Protein AF-A0A7S0P8F2-F1 (afdb_monomer)

Mean predicted aligned error: 4.3 Å

Structure (mmCIF, N/CA/C/O backbone):
data_AF-A0A7S0P8F2-F1
#
_entry.id   AF-A0A7S0P8F2-F1
#
loop_
_atom_site.group_PDB
_atom_site.id
_atom_site.type_symbol
_atom_site.label_atom_id
_atom_site.label_alt_id
_atom_site.label_comp_id
_atom_site.label_asym_id
_atom_site.label_entity_id
_atom_site.label_seq_id
_atom_site.pdbx_PDB_ins_code
_atom_site.Cartn_x
_atom_site.Cartn_y
_atom_site.Cartn_z
_atom_site.occupancy
_atom_site.B_iso_or_equiv
_atom_site.auth_seq_id
_atom_site.auth_comp_id
_atom_site.auth_asym_id
_atom_site.auth_atom_id
_atom_site.pdbx_PDB_model_num
ATOM 1 N N . ARG A 1 1 ? -9.753 0.731 20.156 1.00 73.69 1 ARG A N 1
ATOM 2 C CA . ARG A 1 1 ? -11.226 0.899 20.116 1.00 73.69 1 ARG A CA 1
ATOM 3 C C . ARG A 1 1 ? -11.725 1.030 18.676 1.00 73.69 1 ARG A C 1
ATOM 5 O O . ARG A 1 1 ? -12.462 0.154 18.250 1.00 73.69 1 ARG A O 1
ATOM 12 N N . ALA A 1 2 ? -11.209 1.994 17.907 1.00 87.12 2 ALA A N 1
ATOM 13 C CA . ALA A 1 2 ? -11.599 2.236 16.514 1.00 87.12 2 ALA A CA 1
ATOM 14 C C . ALA A 1 2 ? -11.550 1.000 15.582 1.00 87.12 2 ALA A C 1
ATOM 16 O O . ALA A 1 2 ? -12.458 0.820 14.776 1.00 87.12 2 ALA A O 1
ATOM 17 N N . CYS A 1 3 ? -10.560 0.103 15.722 1.00 88.88 3 CYS A N 1
ATOM 18 C CA . CYS A 1 3 ? -10.511 -1.130 14.919 1.00 88.88 3 CYS A CA 1
ATOM 19 C C . CYS A 1 3 ? -11.682 -2.085 15.209 1.00 88.88 3 CYS A C 1
ATOM 21 O O . CYS A 1 3 ? -12.234 -2.683 14.292 1.00 88.88 3 CYS A O 1
ATOM 23 N N . ALA A 1 4 ? -12.073 -2.219 16.480 1.00 89.31 4 ALA A N 1
ATOM 24 C CA . ALA A 1 4 ? -13.161 -3.106 16.889 1.00 89.31 4 ALA A CA 1
ATOM 25 C C . ALA A 1 4 ? -14.528 -2.570 16.438 1.00 89.31 4 ALA A C 1
ATOM 27 O O . ALA A 1 4 ? -15.362 -3.338 15.975 1.00 89.31 4 ALA A O 1
ATOM 28 N N . GLU A 1 5 ? -14.728 -1.251 16.509 1.00 92.88 5 GLU A N 1
ATOM 29 C CA . GLU A 1 5 ? -15.947 -0.577 16.028 1.00 92.88 5 GLU A CA 1
ATOM 30 C C . GLU A 1 5 ? -16.149 -0.744 14.512 1.00 92.88 5 GLU A C 1
ATOM 32 O O . GLU A 1 5 ? -17.280 -0.760 14.040 1.00 92.88 5 GLU A O 1
ATOM 37 N N . ARG A 1 6 ? -15.058 -0.948 13.762 1.00 92.12 6 ARG A N 1
ATOM 38 C CA . ARG A 1 6 ? -15.049 -1.241 12.318 1.00 92.12 6 ARG A CA 1
ATOM 39 C C . ARG A 1 6 ? -15.083 -2.738 11.986 1.00 92.12 6 ARG A C 1
ATOM 41 O O . ARG A 1 6 ? -14.965 -3.112 10.825 1.00 92.12 6 ARG A O 1
ATOM 48 N N . GLY A 1 7 ? -15.191 -3.610 12.992 1.00 92.50 7 GLY A N 1
ATOM 49 C CA . GLY A 1 7 ? -15.192 -5.062 12.797 1.00 92.50 7 GLY A CA 1
ATOM 50 C C . GLY A 1 7 ? -13.867 -5.638 12.280 1.00 92.50 7 GLY A C 1
ATOM 51 O O . GLY A 1 7 ? -13.851 -6.743 11.733 1.00 92.50 7 GLY A O 1
ATOM 52 N N . LEU A 1 8 ? -12.750 -4.919 12.440 1.00 90.50 8 LEU A N 1
ATOM 53 C CA . LEU A 1 8 ? -11.447 -5.359 1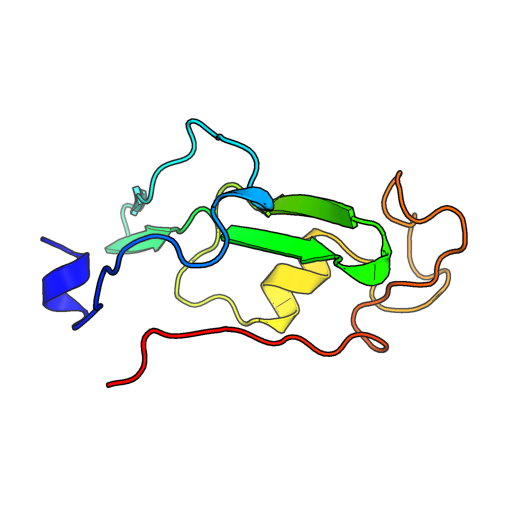1.947 1.00 90.50 8 LEU A CA 1
ATOM 54 C C . LEU A 1 8 ? -10.868 -6.478 12.812 1.00 90.50 8 LEU A C 1
ATOM 56 O O . LEU A 1 8 ? -10.886 -6.426 14.044 1.00 90.50 8 LEU A O 1
ATOM 60 N N . ARG A 1 9 ? -10.287 -7.477 12.146 1.00 88.94 9 ARG A N 1
ATOM 61 C CA . ARG A 1 9 ? -9.609 -8.609 12.784 1.00 88.94 9 ARG A CA 1
ATOM 62 C C . ARG A 1 9 ? -8.102 -8.410 12.703 1.00 88.94 9 ARG A C 1
ATOM 64 O O . ARG A 1 9 ? -7.536 -8.396 11.614 1.00 88.94 9 ARG A O 1
ATOM 71 N N . ILE A 1 10 ? -7.451 -8.284 13.857 1.00 86.44 10 ILE A N 1
ATOM 72 C CA . ILE A 1 10 ? -5.996 -8.129 13.945 1.00 86.44 10 ILE A CA 1
ATOM 73 C C . ILE A 1 10 ? -5.384 -9.494 14.256 1.00 86.44 10 ILE A C 1
ATOM 75 O O . ILE A 1 10 ? -5.603 -10.056 15.327 1.00 86.44 10 ILE A O 1
ATOM 79 N N . GLY A 1 11 ? -4.640 -10.035 13.293 1.00 85.88 11 GLY A N 1
ATOM 80 C CA . GLY A 1 11 ? -3.941 -11.312 13.416 1.00 85.88 11 GLY A CA 1
ATOM 81 C C . GLY A 1 11 ? -2.437 -11.144 13.623 1.00 85.88 11 GLY A C 1
ATOM 82 O O . GLY A 1 11 ? -1.886 -10.047 13.549 1.00 85.88 11 GLY A O 1
ATOM 83 N N . LYS A 1 12 ? -1.742 -12.266 13.838 1.00 85.44 12 LYS A N 1
ATOM 84 C CA . LYS A 1 12 ? -0.272 -12.281 13.818 1.00 85.44 12 LYS A CA 1
ATOM 85 C C . LYS A 1 12 ? 0.230 -11.921 12.407 1.00 85.44 12 LYS A C 1
ATOM 87 O O . LYS A 1 12 ? -0.438 -12.270 11.434 1.00 85.44 12 LYS A O 1
ATOM 92 N N . PRO A 1 13 ? 1.406 -11.290 12.258 1.00 82.81 13 PRO A N 1
ATOM 93 C CA . PRO A 1 13 ? 1.927 -10.994 10.930 1.00 82.81 13 PRO A CA 1
ATOM 94 C C . PRO A 1 13 ? 2.229 -12.293 10.173 1.00 82.81 13 PRO A C 1
ATOM 96 O O . PRO A 1 13 ? 2.862 -13.194 10.729 1.00 82.81 13 PRO A O 1
ATOM 99 N N . LEU A 1 14 ? 1.775 -12.375 8.918 1.00 85.62 14 LEU A N 1
ATOM 100 C CA . LEU A 1 14 ? 1.928 -13.551 8.048 1.00 85.62 14 LEU A CA 1
ATOM 101 C C . LEU A 1 14 ? 3.198 -13.522 7.189 1.00 85.62 14 LEU A C 1
ATOM 103 O O . LEU A 1 14 ? 3.600 -14.559 6.673 1.00 85.62 14 LEU A O 1
ATOM 107 N N . MET A 1 15 ? 3.819 -12.350 7.021 1.00 82.81 15 MET A N 1
ATOM 108 C CA . MET A 1 15 ? 4.998 -12.149 6.163 1.00 82.81 15 MET A CA 1
ATOM 109 C C . MET A 1 15 ? 6.136 -11.459 6.928 1.00 82.81 15 MET A C 1
ATOM 111 O O . MET A 1 15 ? 6.738 -10.513 6.435 1.00 82.81 15 MET A O 1
ATOM 115 N N . LYS A 1 16 ? 6.401 -11.912 8.163 1.00 77.62 16 LYS A N 1
ATOM 116 C CA . LYS A 1 16 ? 7.361 -11.283 9.095 1.00 77.62 16 LYS A CA 1
ATOM 117 C C . LYS A 1 16 ? 8.750 -11.070 8.495 1.00 77.62 16 LYS A C 1
ATOM 119 O O . LYS A 1 16 ? 9.342 -10.030 8.737 1.00 77.62 16 LYS A O 1
ATOM 124 N N . ASP A 1 17 ? 9.221 -12.016 7.689 1.00 80.56 17 ASP A N 1
ATOM 125 C CA . ASP A 1 17 ? 10.573 -11.975 7.120 1.00 80.56 17 ASP A CA 1
ATOM 126 C C . ASP A 1 17 ? 10.684 -11.052 5.895 1.00 80.56 17 ASP A C 1
ATOM 128 O O . ASP A 1 17 ? 11.785 -10.767 5.436 1.00 80.56 17 ASP A O 1
ATOM 132 N N . MET A 1 18 ? 9.552 -10.583 5.354 1.00 74.25 18 MET A N 1
ATOM 133 C CA . MET A 1 18 ? 9.511 -9.720 4.165 1.00 74.25 18 MET A CA 1
ATOM 134 C C . MET A 1 18 ? 9.101 -8.279 4.471 1.00 74.25 18 MET A C 1
ATOM 136 O O . MET A 1 18 ? 9.114 -7.444 3.572 1.00 74.25 18 MET A O 1
ATOM 140 N N . VAL A 1 19 ? 8.710 -7.975 5.710 1.00 75.38 19 VAL A N 1
ATOM 141 C CA . VAL A 1 19 ? 8.281 -6.633 6.115 1.00 75.38 19 VAL A CA 1
ATOM 142 C C . VAL A 1 19 ? 9.418 -5.963 6.877 1.00 75.38 19 VAL A C 1
ATOM 144 O O . VAL A 1 19 ? 9.852 -6.458 7.916 1.00 75.38 19 VAL A O 1
ATOM 147 N N . ARG A 1 20 ? 9.892 -4.815 6.382 1.00 73.88 20 ARG A N 1
ATOM 148 C CA . ARG A 1 20 ? 10.819 -3.964 7.141 1.00 73.88 20 ARG A CA 1
ATOM 149 C C . ARG A 1 20 ? 10.123 -3.415 8.388 1.00 73.88 20 ARG A C 1
ATOM 151 O O . ARG A 1 20 ? 8.999 -2.925 8.306 1.00 73.88 20 ARG A O 1
ATOM 158 N N . THR A 1 21 ? 10.812 -3.458 9.526 1.00 71.38 21 THR A N 1
ATOM 159 C CA . THR A 1 21 ? 10.354 -2.799 10.755 1.00 71.38 21 THR A CA 1
ATOM 160 C C . THR A 1 21 ? 10.263 -1.291 10.526 1.00 71.38 21 THR A C 1
ATOM 162 O O . THR A 1 21 ? 11.180 -0.691 9.966 1.00 71.38 21 THR A O 1
ATOM 165 N N . SER A 1 22 ? 9.158 -0.690 10.957 1.00 80.31 22 SER A N 1
ATOM 166 C CA . SER A 1 22 ? 8.892 0.744 10.879 1.00 80.31 22 SER A CA 1
ATOM 167 C C . SER A 1 22 ? 8.204 1.194 12.162 1.00 80.31 22 SER A C 1
ATOM 169 O O . SER A 1 22 ? 7.436 0.426 12.743 1.00 80.31 22 SER A O 1
ATOM 171 N N . ASP A 1 23 ? 8.453 2.438 12.564 1.00 87.19 23 ASP A N 1
ATOM 172 C CA . ASP A 1 23 ? 7.772 3.087 13.689 1.00 87.19 23 ASP A CA 1
ATOM 173 C C . ASP A 1 23 ? 6.397 3.653 13.294 1.00 87.19 23 ASP A C 1
ATOM 175 O O . ASP A 1 23 ? 5.694 4.229 14.123 1.00 87.19 23 ASP A O 1
ATOM 179 N N . ALA A 1 24 ? 5.996 3.512 12.025 1.00 89.19 24 ALA A N 1
ATOM 180 C CA . ALA A 1 24 ? 4.688 3.950 11.561 1.00 89.19 24 ALA A CA 1
ATOM 181 C C . ALA A 1 24 ? 3.575 3.122 12.223 1.00 89.19 24 ALA A C 1
ATOM 183 O O . ALA A 1 24 ? 3.577 1.888 12.180 1.00 89.19 24 ALA A O 1
ATOM 184 N N . VAL A 1 25 ? 2.601 3.814 12.813 1.00 91.00 25 VAL A N 1
ATOM 185 C CA .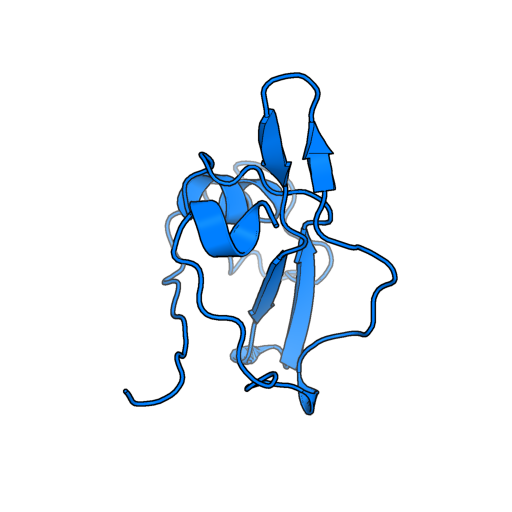 VAL A 1 25 ? 1.483 3.217 13.552 1.00 91.00 25 VAL A CA 1
ATOM 186 C C . VAL A 1 25 ? 0.144 3.681 12.978 1.00 91.00 25 VAL A C 1
ATOM 188 O O . VAL A 1 25 ? 0.067 4.797 12.465 1.00 9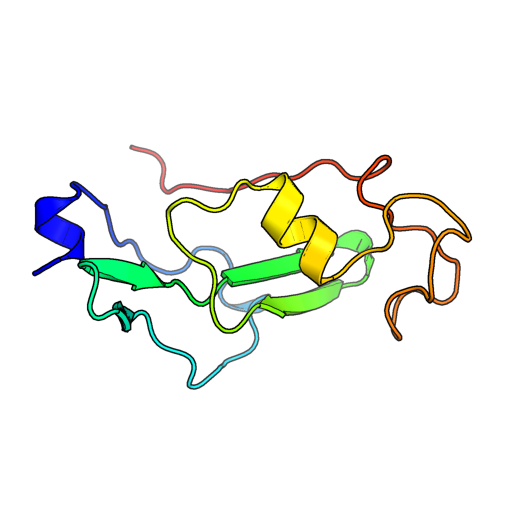1.00 25 VAL A O 1
ATOM 191 N N . PRO A 1 26 ? -0.922 2.862 13.068 1.00 93.69 26 PRO A N 1
ATOM 192 C CA . PRO A 1 26 ? -2.257 3.303 12.687 1.00 93.69 26 PRO A CA 1
ATOM 193 C C . PRO A 1 26 ? -2.704 4.514 13.511 1.00 93.69 26 PRO A C 1
ATOM 195 O O . PRO A 1 26 ? -2.503 4.548 14.729 1.00 93.69 26 PRO A O 1
ATOM 198 N N . SER A 1 27 ? -3.355 5.473 12.862 1.00 95.56 27 SER A N 1
ATOM 199 C CA . SER A 1 27 ? -3.886 6.684 13.492 1.00 95.56 27 SER A CA 1
ATOM 200 C C . SER A 1 27 ? -5.320 6.956 13.036 1.00 95.56 27 SER A C 1
ATOM 202 O O . SER A 1 27 ? -5.835 6.315 12.121 1.00 95.56 27 SER A O 1
ATOM 204 N N . VAL A 1 28 ? -6.000 7.866 13.728 1.00 96.69 28 VAL A N 1
ATOM 205 C CA . VAL A 1 28 ? -7.328 8.359 13.349 1.00 96.69 28 VAL A CA 1
ATOM 206 C C . VAL A 1 28 ? -7.227 9.875 13.270 1.00 96.69 28 VAL A C 1
ATOM 208 O O . VAL A 1 28 ? -6.685 10.481 14.196 1.00 96.69 28 VAL A O 1
ATOM 211 N N . ASP A 1 29 ? -7.681 10.458 12.165 1.00 96.12 29 ASP A N 1
ATOM 212 C CA . ASP A 1 29 ? -7.681 11.910 11.980 1.00 96.12 29 ASP A CA 1
ATOM 213 C C . ASP A 1 29 ? -8.893 12.590 12.643 1.00 96.12 29 ASP A C 1
ATOM 215 O O . ASP A 1 29 ? -9.713 11.948 13.305 1.00 96.12 29 ASP A O 1
ATOM 219 N N . GLU A 1 30 ? -8.979 13.915 12.507 1.00 96.69 30 GLU A N 1
ATOM 220 C CA . GLU A 1 30 ? -10.032 14.738 13.118 1.00 96.69 30 GLU A CA 1
ATOM 221 C C . GLU A 1 30 ? -11.434 14.401 12.590 1.00 96.69 30 GLU A C 1
ATOM 223 O O . GLU A 1 30 ? -12.407 14.484 13.342 1.00 96.69 30 GLU A O 1
ATOM 228 N N . ASP A 1 31 ? -11.527 13.937 11.342 1.00 95.69 31 ASP A N 1
ATOM 229 C CA . ASP A 1 31 ? -12.775 13.506 10.705 1.00 95.69 31 ASP A CA 1
ATOM 230 C C . ASP A 1 31 ? -13.166 12.071 11.101 1.00 95.69 31 ASP A C 1
ATOM 232 O O . ASP A 1 31 ? -14.195 11.539 10.676 1.00 95.69 31 ASP A O 1
ATOM 236 N N . GLY A 1 32 ? -12.354 11.422 11.940 1.00 94.94 32 GLY A N 1
ATOM 237 C CA . GLY A 1 32 ? -12.571 10.057 12.390 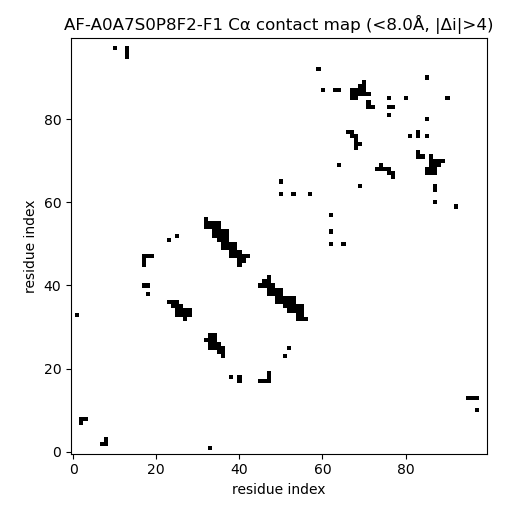1.00 94.94 32 GLY A CA 1
ATOM 238 C C . GLY A 1 32 ? -12.146 9.003 11.371 1.00 94.94 32 GLY A C 1
ATOM 239 O O . GLY A 1 32 ? -12.439 7.826 11.599 1.00 94.94 32 GLY A O 1
ATOM 240 N N . THR A 1 33 ? -11.456 9.379 10.291 1.00 96.12 33 THR A N 1
ATOM 241 C CA . THR A 1 33 ? -10.951 8.459 9.266 1.00 96.12 33 THR A CA 1
ATOM 242 C C . THR A 1 33 ? -9.703 7.756 9.776 1.00 96.12 33 THR A C 1
ATOM 244 O O . THR A 1 33 ? -8.780 8.373 10.312 1.00 96.12 33 THR A O 1
ATOM 247 N N . MET A 1 34 ? -9.662 6.435 9.622 1.00 96.12 34 MET A N 1
ATOM 248 C CA . MET A 1 34 ? -8.494 5.655 10.005 1.00 96.12 34 MET A CA 1
ATOM 249 C C . MET A 1 34 ? -7.411 5.712 8.929 1.00 96.12 34 MET A C 1
ATOM 251 O O . MET A 1 34 ? -7.689 5.493 7.753 1.00 96.12 34 MET A O 1
ATOM 255 N N . HIS A 1 35 ? -6.168 5.932 9.347 1.00 96.00 35 HIS A N 1
ATOM 256 C CA . HIS A 1 35 ? -4.986 5.885 8.496 1.00 96.00 35 HIS A CA 1
ATOM 257 C C . HIS A 1 35 ? -4.114 4.700 8.880 1.00 96.00 35 HIS A C 1
ATOM 259 O O . HIS A 1 35 ? -3.792 4.490 10.051 1.00 96.00 35 HIS A O 1
ATOM 265 N N . TRP A 1 36 ? -3.728 3.921 7.877 1.00 94.06 36 TRP A N 1
ATOM 266 C CA . TRP A 1 36 ? -2.959 2.700 8.031 1.00 94.06 36 TRP A CA 1
ATOM 267 C C . TRP A 1 36 ? -1.563 2.846 7.438 1.00 94.06 36 TRP A C 1
ATOM 269 O O . TRP A 1 36 ? -1.437 3.231 6.275 1.00 94.06 36 TRP A O 1
ATOM 279 N N . PRO A 1 37 ? -0.511 2.462 8.173 1.00 93.44 37 PRO A N 1
ATOM 280 C CA . PRO A 1 37 ? 0.753 2.126 7.548 1.00 93.44 37 PRO A CA 1
ATOM 281 C C . PRO A 1 37 ? 0.579 0.831 6.744 1.00 93.44 37 PRO A C 1
ATOM 283 O O . PRO A 1 37 ? 0.123 -0.186 7.274 1.00 93.44 37 PRO A O 1
ATOM 286 N N . VAL A 1 38 ? 0.937 0.859 5.460 1.00 92.88 38 VAL A N 1
ATOM 287 C CA . VAL A 1 38 ? 0.771 -0.277 4.544 1.00 92.88 38 VAL A CA 1
ATOM 288 C C . VAL A 1 38 ? 2.105 -0.636 3.906 1.00 92.88 38 VAL A C 1
ATOM 290 O O . VAL A 1 38 ? 2.805 0.218 3.369 1.00 92.88 38 VAL A O 1
ATOM 293 N N . THR A 1 39 ? 2.456 -1.920 3.939 1.00 91.88 39 THR A N 1
ATOM 294 C CA . THR A 1 39 ? 3.651 -2.444 3.270 1.00 91.88 39 THR A CA 1
ATOM 295 C C . THR A 1 39 ? 3.267 -3.118 1.959 1.00 91.88 39 THR A C 1
ATOM 297 O O . THR A 1 39 ? 2.505 -4.085 1.952 1.00 91.88 39 THR A O 1
ATOM 300 N N . LEU A 1 40 ? 3.836 -2.635 0.856 1.00 91.81 40 LEU A N 1
ATOM 301 C CA . LEU A 1 40 ? 3.776 -3.275 -0.452 1.00 91.81 40 LEU A CA 1
ATOM 302 C C . LEU A 1 40 ? 4.983 -4.194 -0.617 1.00 91.81 40 LEU A C 1
ATOM 304 O O . LEU A 1 40 ? 6.128 -3.794 -0.409 1.00 91.81 40 LEU A O 1
ATOM 308 N N . LEU A 1 41 ? 4.718 -5.440 -0.993 1.00 92.12 41 LEU A N 1
ATOM 309 C CA . LEU A 1 41 ? 5.742 -6.456 -1.198 1.00 92.12 41 LEU A CA 1
ATOM 310 C C . LEU A 1 41 ? 5.940 -6.655 -2.698 1.00 92.12 41 LEU A C 1
ATOM 312 O O . LEU A 1 41 ? 4.967 -6.825 -3.432 1.00 92.12 41 LEU A O 1
ATOM 316 N N . PHE A 1 42 ? 7.198 -6.699 -3.135 1.00 91.62 42 PHE A N 1
ATOM 317 C CA . PHE A 1 42 ? 7.588 -7.004 -4.512 1.00 91.62 42 PHE A CA 1
ATOM 318 C C . PHE A 1 42 ? 8.438 -8.287 -4.518 1.00 91.62 42 PHE A C 1
ATOM 320 O O . PHE A 1 42 ? 9.669 -8.221 -4.602 1.00 91.62 42 PHE A O 1
ATOM 327 N N . PRO A 1 43 ? 7.813 -9.481 -4.422 1.00 89.12 43 PRO A N 1
ATOM 328 C CA . PRO A 1 43 ? 8.532 -10.731 -4.166 1.00 89.12 43 PRO A CA 1
ATOM 329 C C . PRO A 1 43 ? 9.546 -11.089 -5.252 1.00 89.12 43 PRO A C 1
ATOM 331 O O . PRO A 1 43 ? 10.623 -11.581 -4.939 1.00 89.12 43 PRO A O 1
ATOM 334 N N . ALA A 1 44 ? 9.241 -10.782 -6.518 1.00 89.00 44 ALA A N 1
ATOM 335 C CA . ALA A 1 44 ? 10.133 -11.049 -7.649 1.00 89.00 44 ALA A CA 1
ATOM 336 C C . ALA A 1 44 ? 11.477 -10.301 -7.560 1.00 89.00 44 ALA A C 1
ATOM 338 O O . ALA A 1 44 ? 12.457 -10.732 -8.159 1.00 89.00 44 ALA A O 1
ATOM 339 N N . ARG A 1 45 ? 11.528 -9.194 -6.810 1.00 87.44 45 ARG A N 1
ATOM 340 C CA . ARG A 1 45 ? 12.746 -8.409 -6.561 1.00 87.44 45 ARG A CA 1
ATOM 341 C C . ARG A 1 45 ? 13.279 -8.596 -5.134 1.00 87.44 45 ARG A C 1
ATOM 343 O O . ARG A 1 45 ? 14.349 -8.086 -4.827 1.00 87.44 45 ARG A O 1
ATOM 350 N N . GLY A 1 46 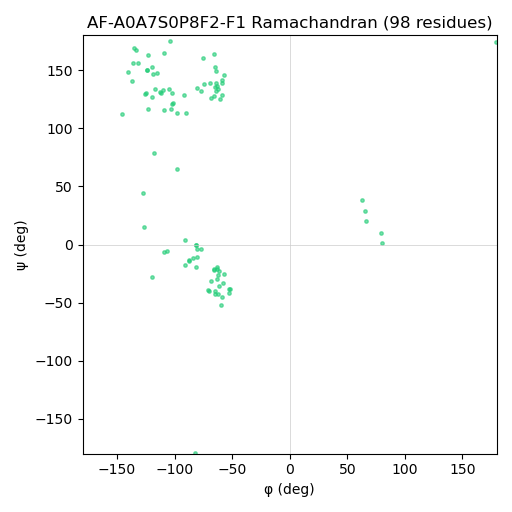? 12.555 -9.313 -4.269 1.00 88.44 46 GLY A N 1
ATOM 351 C CA . GLY A 1 46 ? 12.932 -9.520 -2.869 1.00 88.44 46 GLY A CA 1
ATOM 352 C C . GLY A 1 46 ? 12.922 -8.241 -2.027 1.00 88.44 46 GLY A C 1
ATOM 353 O O . GLY A 1 46 ? 13.699 -8.131 -1.081 1.00 88.44 46 GLY A O 1
ATOM 354 N N . ILE A 1 47 ? 12.078 -7.264 -2.375 1.00 88.62 47 ILE A N 1
ATOM 355 C CA . ILE A 1 47 ? 12.004 -5.970 -1.682 1.00 88.62 47 ILE A CA 1
ATOM 356 C C . ILE A 1 47 ? 10.596 -5.680 -1.156 1.00 88.62 47 ILE A C 1
ATOM 358 O O . ILE A 1 47 ? 9.602 -6.269 -1.591 1.00 88.62 47 ILE A O 1
ATOM 362 N N . SER A 1 48 ? 10.528 -4.719 -0.241 1.00 90.94 48 SER A N 1
ATOM 363 C CA . SER A 1 48 ? 9.294 -4.170 0.310 1.00 90.94 48 SER A CA 1
ATOM 364 C C . SER A 1 48 ? 9.400 -2.655 0.405 1.00 90.94 48 SER A C 1
ATOM 366 O O . SER A 1 48 ? 10.426 -2.158 0.872 1.00 90.94 48 SER A O 1
ATOM 368 N N . GLU A 1 49 ? 8.318 -1.959 0.090 1.00 90.00 49 GLU A N 1
ATOM 369 C CA . GLU A 1 49 ? 8.183 -0.515 0.277 1.00 90.00 49 GLU A CA 1
ATOM 370 C C . GLU A 1 49 ? 7.023 -0.215 1.223 1.00 90.00 49 GLU A C 1
ATOM 372 O O . GLU A 1 49 ? 6.077 -1.000 1.332 1.00 90.00 49 GLU A O 1
ATOM 377 N N . MET A 1 50 ? 7.089 0.915 1.925 1.00 89.81 50 MET A N 1
ATOM 378 C CA . MET A 1 50 ? 6.065 1.296 2.893 1.00 89.81 50 MET A CA 1
ATOM 379 C C . MET A 1 50 ? 5.398 2.612 2.516 1.00 89.81 50 MET A C 1
ATOM 381 O O . MET A 1 50 ? 6.059 3.637 2.379 1.00 89.81 50 MET A O 1
ATOM 385 N N . VAL A 1 51 ? 4.071 2.587 2.459 1.00 91.88 51 VAL A N 1
ATOM 386 C CA . VAL A 1 51 ? 3.232 3.783 2.482 1.00 91.88 51 VAL A CA 1
ATOM 387 C C . VAL A 1 51 ? 2.913 4.076 3.944 1.00 91.88 51 VAL A C 1
ATOM 389 O O . VAL A 1 51 ? 2.262 3.280 4.619 1.00 91.88 51 VAL A O 1
ATOM 392 N N . GLN A 1 52 ? 3.430 5.191 4.459 1.00 91.94 52 GLN A N 1
ATOM 393 C CA . GLN A 1 52 ? 3.381 5.504 5.893 1.00 91.94 52 GLN A CA 1
ATOM 394 C C . GLN A 1 52 ? 1.968 5.797 6.405 1.00 91.94 52 GLN A C 1
ATOM 396 O O . GLN A 1 52 ? 1.673 5.512 7.561 1.00 91.94 52 GLN A O 1
ATOM 401 N N . SER A 1 53 ? 1.111 6.358 5.550 1.00 93.75 53 SER A N 1
ATOM 402 C CA . SER A 1 53 ? -0.254 6.744 5.899 1.00 93.75 53 SER A CA 1
ATOM 403 C C . SER A 1 53 ? -1.173 6.532 4.704 1.00 93.75 53 SER A C 1
ATOM 405 O O . SER A 1 53 ? -1.049 7.215 3.690 1.00 93.75 53 SER A O 1
ATOM 407 N N . CYS A 1 54 ? -2.087 5.575 4.821 1.00 95.38 54 CYS A N 1
ATOM 408 C CA . CYS A 1 54 ? -3.114 5.275 3.834 1.00 95.38 54 CYS A CA 1
ATOM 409 C C . CYS A 1 54 ? -4.486 5.383 4.496 1.00 95.38 54 CYS A C 1
ATOM 411 O O . CYS A 1 54 ? -4.791 4.601 5.398 1.00 95.38 54 CYS A O 1
ATOM 413 N N . ALA A 1 55 ? -5.317 6.321 4.046 1.00 96.12 55 ALA A N 1
ATOM 414 C CA . ALA A 1 55 ? -6.691 6.421 4.524 1.00 96.12 55 ALA A CA 1
ATOM 415 C C . ALA A 1 55 ? -7.453 5.114 4.241 1.00 96.12 55 ALA A C 1
ATOM 417 O O . ALA A 1 55 ? -7.288 4.508 3.184 1.00 96.12 55 ALA A O 1
ATOM 418 N N . GLU A 1 56 ? -8.317 4.688 5.162 1.00 95.00 56 GLU A N 1
ATOM 419 C CA . GLU A 1 56 ? -9.137 3.477 5.011 1.00 95.00 56 GLU A CA 1
ATOM 420 C 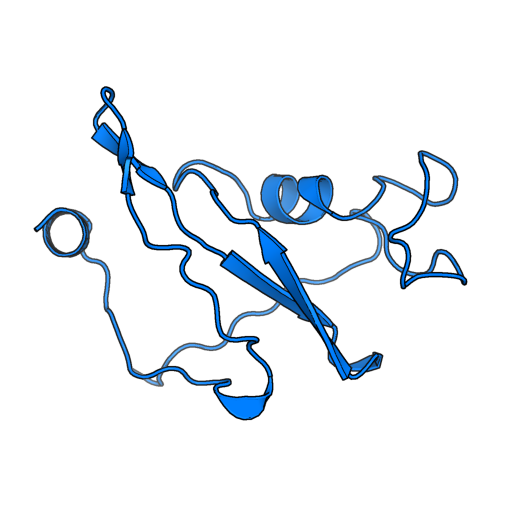C . GLU A 1 56 ? -10.130 3.554 3.840 1.00 95.00 56 GLU A C 1
ATOM 422 O O . GLU A 1 56 ? -10.609 2.527 3.366 1.00 95.00 56 GLU A O 1
ATOM 427 N N . SER A 1 57 ? -10.423 4.766 3.365 1.00 95.44 57 SER A N 1
ATOM 428 C CA . SER A 1 57 ? -11.244 5.041 2.186 1.00 95.44 57 SER A CA 1
ATOM 429 C C . SER A 1 57 ? -10.471 4.969 0.864 1.00 95.44 57 SER A C 1
ATOM 431 O O . SER A 1 57 ? -11.097 4.971 -0.197 1.00 95.44 57 SER A O 1
ATOM 433 N N . ALA A 1 58 ? -9.134 4.914 0.902 1.00 96.12 58 ALA A N 1
ATOM 434 C CA . ALA A 1 58 ? -8.310 4.846 -0.296 1.00 96.12 58 ALA A CA 1
ATOM 435 C C . ALA A 1 58 ? -8.479 3.492 -0.995 1.00 96.12 58 ALA A C 1
ATOM 437 O O . ALA A 1 58 ? -8.520 2.433 -0.363 1.00 96.12 58 ALA A O 1
ATOM 438 N N . SER A 1 59 ? -8.550 3.511 -2.325 1.00 95.88 59 SER A N 1
ATOM 439 C CA . SER A 1 59 ? -8.595 2.276 -3.097 1.00 95.88 59 SER A CA 1
ATOM 440 C C . SER A 1 59 ? -7.215 1.616 -3.162 1.00 95.88 59 SER A C 1
ATOM 442 O O . SER A 1 59 ? -6.171 2.256 -3.018 1.00 95.88 59 SER A O 1
ATOM 444 N N . VAL A 1 60 ? -7.185 0.320 -3.482 1.00 94.56 60 VAL A N 1
ATOM 445 C CA . VAL A 1 60 ? -5.922 -0.385 -3.768 1.00 94.56 60 VAL A CA 1
ATOM 446 C C . VAL A 1 60 ? -5.169 0.279 -4.928 1.00 94.56 60 VAL A C 1
ATOM 448 O O . VAL A 1 60 ? -3.941 0.315 -4.920 1.00 94.56 60 VAL A O 1
ATOM 451 N N . ARG A 1 61 ? -5.885 0.843 -5.910 1.00 95.56 61 ARG A N 1
ATOM 452 C CA . ARG A 1 61 ? -5.263 1.580 -7.016 1.00 95.56 61 ARG A CA 1
ATOM 453 C C . ARG A 1 61 ? -4.565 2.845 -6.514 1.00 95.56 61 ARG A C 1
ATOM 455 O O . ARG A 1 61 ? -3.445 3.088 -6.948 1.00 95.56 61 ARG A O 1
ATOM 462 N N . ASP A 1 62 ? -5.176 3.596 -5.597 1.00 94.81 62 ASP A N 1
ATOM 463 C CA . ASP A 1 62 ? -4.574 4.811 -5.022 1.00 94.81 62 ASP A CA 1
ATOM 464 C C . ASP A 1 62 ? -3.289 4.479 -4.258 1.00 94.81 62 ASP A C 1
ATOM 466 O O . ASP A 1 62 ? -2.266 5.138 -4.434 1.00 94.81 62 ASP A O 1
ATOM 470 N N . LEU A 1 63 ? -3.312 3.391 -3.481 1.00 93.38 63 LEU A N 1
ATOM 471 C CA . LEU A 1 63 ? -2.139 2.890 -2.764 1.00 93.38 63 LEU A CA 1
ATOM 472 C C . LEU A 1 63 ? -0.981 2.550 -3.716 1.00 93.38 63 LEU A C 1
ATOM 474 O O . LEU A 1 63 ? 0.167 2.898 -3.450 1.00 93.38 63 LEU A O 1
ATOM 478 N N . VAL A 1 64 ? -1.267 1.865 -4.826 1.00 94.12 64 VAL A N 1
ATOM 479 C CA . VAL A 1 64 ? -0.246 1.509 -5.823 1.00 94.12 64 VAL A CA 1
ATOM 480 C C . VAL A 1 64 ? 0.247 2.752 -6.570 1.00 94.12 64 VAL A C 1
ATOM 482 O O . VAL A 1 64 ? 1.449 2.891 -6.799 1.00 94.12 64 VAL A O 1
ATOM 485 N N . ALA A 1 65 ? -0.654 3.677 -6.909 1.00 93.12 65 ALA A N 1
ATOM 486 C CA . ALA A 1 65 ? -0.333 4.928 -7.593 1.00 93.12 65 ALA A CA 1
ATOM 487 C C . ALA A 1 65 ? 0.526 5.881 -6.745 1.00 93.12 65 ALA A C 1
ATOM 489 O O . ALA A 1 65 ? 1.221 6.726 -7.301 1.00 93.12 65 ALA A O 1
ATOM 490 N N . ALA A 1 66 ? 0.535 5.723 -5.417 1.00 90.00 66 ALA A N 1
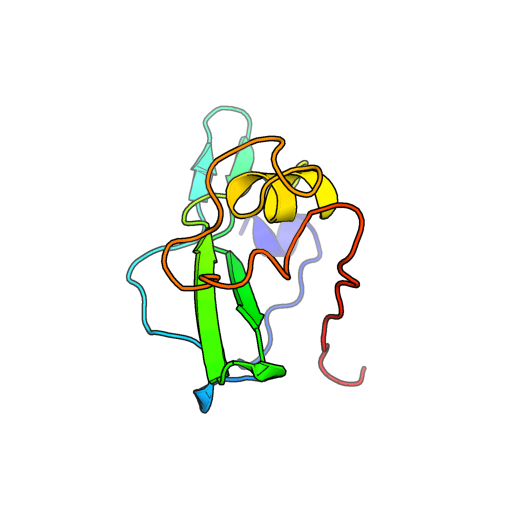ATOM 491 C CA . ALA A 1 66 ? 1.447 6.454 -4.537 1.00 90.00 66 ALA A CA 1
ATOM 492 C C . ALA A 1 66 ? 2.927 6.074 -4.745 1.00 90.00 66 ALA A C 1
ATOM 494 O O . ALA A 1 66 ? 3.810 6.852 -4.391 1.00 90.00 66 ALA A O 1
ATOM 495 N N . MET A 1 67 ? 3.203 4.889 -5.304 1.00 89.75 67 MET A N 1
ATOM 496 C CA . MET A 1 67 ? 4.558 4.334 -5.429 1.00 89.75 67 MET A CA 1
ATOM 497 C C . MET A 1 67 ? 4.997 4.084 -6.873 1.00 89.75 67 MET A C 1
ATOM 499 O O . MET A 1 67 ? 6.195 4.086 -7.152 1.00 89.75 67 MET A O 1
ATOM 503 N N . LEU A 1 68 ? 4.054 3.818 -7.779 1.00 93.06 68 LEU A N 1
ATOM 504 C CA . LEU A 1 68 ? 4.335 3.417 -9.155 1.00 93.06 68 LEU A CA 1
ATOM 505 C C . LEU A 1 68 ? 3.764 4.424 -10.162 1.00 93.06 68 LEU A C 1
ATOM 507 O O . LEU A 1 68 ? 2.674 4.957 -9.947 1.00 93.06 68 LEU A O 1
ATOM 511 N N . PRO A 1 69 ? 4.434 4.636 -11.308 1.00 94.62 69 PRO A N 1
ATOM 512 C CA . PRO A 1 69 ? 3.866 5.420 -12.398 1.00 94.62 69 PRO A CA 1
ATOM 513 C C . PRO A 1 69 ? 2.621 4.734 -12.984 1.00 94.62 69 PRO A C 1
ATOM 515 O O . PRO A 1 69 ? 2.500 3.506 -12.965 1.00 94.62 69 PRO A O 1
ATOM 518 N N . ALA A 1 70 ? 1.698 5.522 -13.545 1.00 94.56 70 ALA A N 1
ATOM 519 C CA . ALA A 1 70 ? 0.468 5.005 -14.149 1.00 94.56 70 ALA A CA 1
ATOM 520 C C . ALA A 1 70 ? 0.761 4.037 -15.309 1.00 94.56 70 ALA A C 1
ATOM 522 O O . ALA A 1 70 ? 0.316 2.886 -15.299 1.00 94.56 70 ALA A O 1
ATOM 523 N N . THR A 1 71 ? 1.586 4.487 -16.259 1.00 94.31 71 THR A N 1
ATOM 524 C CA . THR A 1 71 ? 2.052 3.712 -17.414 1.00 94.31 71 THR A CA 1
ATOM 525 C C . THR A 1 71 ? 3.552 3.900 -17.618 1.00 94.31 71 THR A C 1
ATOM 527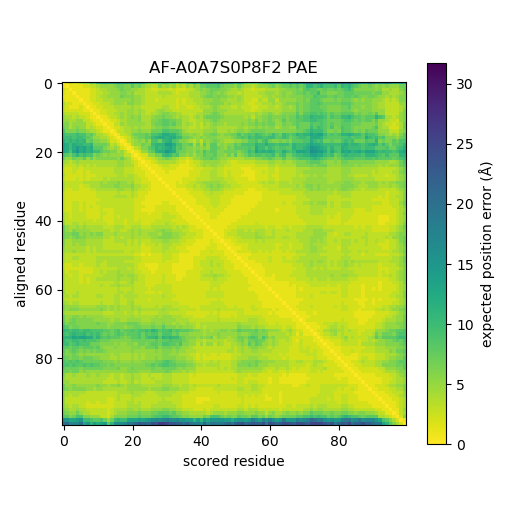 O O . THR A 1 71 ? 4.188 4.786 -17.042 1.00 94.31 71 THR A O 1
ATOM 530 N N . ARG A 1 72 ? 4.153 3.080 -18.485 1.00 90.94 72 ARG A N 1
ATOM 531 C CA . ARG A 1 72 ? 5.580 3.195 -18.795 1.00 90.94 72 ARG A CA 1
ATOM 532 C C . ARG A 1 72 ? 5.873 4.569 -19.402 1.00 90.94 72 ARG A C 1
ATOM 534 O O . ARG A 1 72 ? 5.255 4.953 -20.390 1.00 90.94 72 ARG A O 1
ATOM 541 N N . GLY A 1 73 ? 6.809 5.298 -18.800 1.00 88.56 73 GLY A N 1
ATOM 542 C CA . GLY A 1 73 ? 7.200 6.639 -19.242 1.00 88.56 73 GLY A CA 1
ATOM 543 C C . GLY A 1 73 ? 6.264 7.775 -18.812 1.00 88.56 73 GLY A C 1
ATOM 544 O O . GLY A 1 73 ? 6.559 8.920 -19.136 1.00 88.56 73 GLY A O 1
ATOM 545 N N . SER A 1 74 ? 5.182 7.513 -18.062 1.00 92.38 74 SER A N 1
ATOM 546 C CA . SER A 1 74 ? 4.300 8.580 -17.551 1.00 92.38 74 SER A CA 1
ATOM 547 C C . SER A 1 74 ? 4.873 9.328 -16.338 1.00 92.38 74 SER A C 1
ATOM 549 O O . SER A 1 74 ? 4.239 10.245 -15.826 1.00 92.38 74 SER A O 1
ATOM 551 N N . GLY A 1 75 ? 6.034 8.909 -15.836 1.00 89.31 75 GLY A N 1
ATOM 552 C CA . GLY A 1 75 ? 6.697 9.464 -14.663 1.00 89.31 75 GLY A CA 1
ATOM 553 C C . GLY A 1 75 ? 8.006 8.728 -14.371 1.00 89.31 75 GLY A C 1
ATOM 554 O O . GLY A 1 75 ? 8.312 7.738 -15.049 1.00 89.31 75 GLY A O 1
ATOM 555 N N . PRO A 1 76 ? 8.795 9.202 -13.390 1.00 89.00 76 PRO A N 1
ATOM 556 C CA . PRO A 1 76 ? 9.984 8.485 -12.958 1.00 89.00 76 PRO A CA 1
ATOM 557 C C . PRO A 1 76 ? 9.581 7.119 -12.376 1.00 89.00 76 PRO A C 1
ATOM 559 O O . PRO A 1 76 ? 8.610 7.049 -11.618 1.00 89.00 76 PRO A O 1
ATOM 562 N N . PRO A 1 77 ? 10.292 6.032 -12.718 1.00 88.50 77 PRO A N 1
ATOM 563 C CA . PRO A 1 77 ? 10.091 4.761 -12.041 1.00 88.50 77 PRO A CA 1
ATOM 564 C C . PRO A 1 77 ? 10.530 4.869 -10.577 1.00 88.50 77 PRO A C 1
ATOM 566 O O . PRO A 1 77 ? 11.281 5.776 -10.197 1.00 88.50 77 PRO A O 1
ATOM 569 N N . ALA A 1 78 ? 10.101 3.910 -9.759 1.00 88.25 78 ALA A N 1
ATOM 570 C CA . ALA A 1 78 ? 10.655 3.767 -8.421 1.00 88.25 78 ALA A CA 1
ATOM 571 C C . ALA A 1 78 ? 12.189 3.581 -8.507 1.00 88.25 78 ALA A C 1
ATOM 573 O O . ALA A 1 78 ? 12.661 2.935 -9.445 1.00 88.25 78 ALA A O 1
ATOM 574 N N . PRO A 1 79 ? 12.993 4.085 -7.547 1.00 89.62 79 PRO A N 1
ATOM 575 C CA . PRO A 1 79 ? 14.460 4.022 -7.630 1.00 89.62 79 PRO A CA 1
ATOM 576 C C . PRO A 1 79 ? 15.034 2.606 -7.788 1.00 89.62 79 PRO A C 1
ATOM 578 O O . PRO A 1 79 ? 16.132 2.430 -8.310 1.00 89.62 79 PRO A O 1
ATOM 581 N N . TRP A 1 80 ? 14.292 1.597 -7.330 1.00 89.25 80 TRP A N 1
ATOM 582 C CA . TRP A 1 80 ? 14.638 0.181 -7.438 1.00 89.25 80 TRP A CA 1
ATOM 583 C C . TRP A 1 80 ? 14.159 -0.479 -8.746 1.00 89.25 80 TRP A C 1
ATOM 585 O O . TRP A 1 80 ? 14.611 -1.578 -9.064 1.00 89.25 80 TRP A O 1
ATOM 595 N N . ASP A 1 81 ? 13.269 0.160 -9.512 1.00 91.88 81 ASP A N 1
ATOM 596 C CA . ASP A 1 81 ? 12.718 -0.341 -10.779 1.00 91.88 81 ASP A CA 1
ATOM 597 C C . ASP A 1 81 ? 13.451 0.263 -11.985 1.00 91.88 81 ASP A C 1
ATOM 599 O O . ASP A 1 81 ? 12.893 1.012 -12.789 1.00 91.88 81 ASP A O 1
ATOM 603 N N . THR A 1 82 ? 14.736 -0.054 -12.124 1.00 86.62 82 THR A N 1
ATOM 604 C CA . THR A 1 82 ? 15.583 0.499 -13.197 1.00 86.62 82 THR A CA 1
ATOM 605 C C . THR A 1 82 ? 15.128 0.110 -14.608 1.00 86.62 82 THR A C 1
ATOM 607 O O . THR A 1 82 ? 15.453 0.800 -15.573 1.00 86.62 82 THR A O 1
ATOM 610 N N . GLU A 1 83 ? 14.359 -0.971 -14.745 1.00 89.56 83 GLU A N 1
ATOM 611 C CA . GLU A 1 83 ? 13.814 -1.458 -16.019 1.00 89.56 83 GLU A CA 1
ATOM 612 C C . GLU A 1 83 ? 12.461 -0.807 -16.378 1.00 89.56 83 GLU A C 1
ATOM 614 O O . GLU A 1 83 ? 12.014 -0.895 -17.531 1.00 89.56 83 GLU A O 1
ATOM 619 N N . GLY A 1 84 ? 11.814 -0.136 -15.415 1.00 90.75 84 GLY A N 1
ATOM 620 C CA . GLY A 1 84 ? 10.466 0.416 -15.560 1.00 90.75 84 GLY A CA 1
ATOM 621 C C . GLY A 1 84 ? 9.416 -0.672 -15.791 1.00 90.75 84 GLY A C 1
ATOM 622 O O . GLY A 1 84 ? 8.538 -0.508 -16.644 1.00 90.75 84 GLY A O 1
ATOM 623 N N . ALA A 1 85 ? 9.563 -1.813 -15.114 1.00 91.94 85 ALA A N 1
ATOM 624 C CA . ALA A 1 85 ? 8.704 -2.982 -15.269 1.00 91.94 85 ALA A CA 1
ATOM 625 C C . ALA A 1 85 ? 7.388 -2.868 -14.479 1.00 91.94 85 ALA A C 1
ATOM 627 O O . ALA A 1 85 ? 6.424 -3.573 -14.795 1.00 91.94 85 ALA A O 1
ATOM 628 N N . TYR A 1 86 ? 7.331 -1.992 -13.472 1.00 94.75 86 TYR A N 1
ATOM 629 C CA . TYR A 1 86 ? 6.202 -1.866 -12.558 1.00 94.75 86 TYR A CA 1
ATOM 630 C C . TYR A 1 86 ? 5.440 -0.563 -12.804 1.00 94.75 86 TYR A C 1
ATOM 632 O O . TYR A 1 86 ? 5.938 0.539 -12.583 1.00 94.75 86 TYR A O 1
ATOM 640 N N . THR A 1 87 ? 4.189 -0.698 -13.235 1.00 95.62 87 THR A N 1
ATOM 641 C CA . THR A 1 87 ? 3.257 0.417 -13.440 1.00 95.62 87 THR A CA 1
ATOM 642 C C . THR A 1 87 ? 1.899 0.043 -12.869 1.00 95.62 87 THR A C 1
ATOM 644 O O . THR A 1 87 ? 1.574 -1.142 -12.797 1.00 95.62 87 THR A O 1
ATOM 647 N N . VAL A 1 88 ? 1.073 1.029 -12.517 1.00 96.25 88 VAL A N 1
ATOM 648 C CA . VAL A 1 88 ? -0.286 0.785 -11.999 1.00 96.25 88 VAL A CA 1
ATOM 649 C C . VAL A 1 88 ? -1.088 -0.126 -12.936 1.00 96.25 88 VAL A C 1
ATOM 651 O O . VAL A 1 88 ? -1.757 -1.047 -12.475 1.00 96.25 88 VAL A O 1
ATOM 654 N N . ASP A 1 89 ? -0.977 0.081 -14.249 1.00 95.69 89 ASP A N 1
ATOM 655 C CA . ASP A 1 89 ? -1.760 -0.671 -15.237 1.00 95.69 89 ASP A CA 1
ATOM 656 C C . ASP A 1 89 ? -1.205 -2.071 -15.573 1.00 95.69 89 ASP A C 1
ATOM 658 O O . ASP A 1 89 ? -1.834 -2.808 -16.328 1.00 95.69 89 ASP A O 1
ATOM 662 N N . ASN A 1 90 ? -0.048 -2.458 -15.023 1.00 95.44 90 ASN A N 1
ATOM 663 C CA . ASN A 1 90 ? 0.622 -3.727 -15.344 1.00 95.44 90 ASN A CA 1
ATOM 664 C C . ASN A 1 90 ? 0.950 -4.578 -14.103 1.00 95.44 90 ASN A C 1
ATOM 666 O O . ASN A 1 90 ? 1.746 -5.514 -14.172 1.00 95.44 90 ASN A O 1
ATOM 670 N N . VAL A 1 91 ? 0.358 -4.268 -12.947 1.00 94.94 91 VAL A N 1
ATOM 671 C CA . VAL A 1 91 ? 0.536 -5.056 -11.720 1.00 94.94 91 VAL A CA 1
ATOM 672 C C . VAL A 1 91 ? -0.768 -5.703 -11.279 1.00 94.94 91 VAL A C 1
ATOM 674 O O . VAL A 1 91 ? -1.856 -5.163 -11.446 1.00 94.94 91 VAL A O 1
ATOM 677 N N . SER A 1 92 ? -0.646 -6.881 -10.674 1.00 95.69 92 SER A N 1
ATOM 678 C CA . SER A 1 92 ? -1.730 -7.532 -9.941 1.00 95.69 92 SER A CA 1
ATOM 679 C C . SER A 1 92 ? -1.402 -7.505 -8.456 1.00 95.69 92 SER A C 1
ATOM 681 O O . SER A 1 92 ? -0.279 -7.822 -8.061 1.00 95.69 92 SER A O 1
ATOM 683 N N . VAL A 1 93 ? -2.379 -7.122 -7.635 1.00 95.31 93 VAL A N 1
ATOM 684 C CA . VAL A 1 93 ? -2.222 -7.042 -6.180 1.00 95.31 93 VAL A CA 1
ATOM 685 C C . VAL A 1 93 ? -2.888 -8.248 -5.537 1.00 95.31 93 VAL A C 1
ATOM 687 O O . VAL A 1 93 ? -4.042 -8.561 -5.818 1.00 95.31 93 VAL A O 1
ATOM 690 N N . PHE A 1 94 ? -2.153 -8.905 -4.647 1.00 94.56 94 PHE A N 1
ATOM 691 C CA . PHE A 1 94 ? -2.620 -10.049 -3.877 1.00 94.56 94 PHE A CA 1
ATOM 692 C C . PHE A 1 94 ? -2.440 -9.761 -2.391 1.00 94.56 94 PHE A C 1
ATOM 694 O O . PHE A 1 94 ? -1.512 -9.058 -1.993 1.00 94.56 94 PHE A O 1
ATOM 701 N N . TYR A 1 95 ? -3.301 -10.345 -1.564 1.00 91.69 95 TYR A N 1
ATOM 702 C CA . TYR A 1 95 ? -3.176 -10.309 -0.112 1.00 91.69 95 TYR A CA 1
ATOM 703 C C . TYR A 1 95 ? -3.346 -11.717 0.455 1.00 91.69 95 TYR A C 1
ATOM 705 O O . TYR A 1 95 ? -3.942 -12.591 -0.175 1.00 91.69 95 TYR A O 1
ATOM 713 N N . ARG A 1 96 ? -2.799 -11.942 1.650 1.00 89.50 96 ARG A N 1
ATOM 714 C CA . ARG A 1 96 ? -2.967 -13.189 2.397 1.00 89.50 96 ARG A CA 1
ATOM 715 C C . ARG A 1 96 ? -3.694 -12.887 3.695 1.00 89.50 96 ARG A C 1
ATOM 717 O O . ARG A 1 96 ? -3.311 -11.963 4.411 1.00 89.50 96 ARG A O 1
ATOM 724 N N . THR A 1 97 ? -4.698 -13.689 4.015 1.00 87.50 97 THR A N 1
ATOM 725 C CA . THR A 1 97 ? -5.376 -13.654 5.312 1.00 87.50 97 THR A CA 1
ATOM 726 C C . THR A 1 97 ? -5.014 -14.891 6.117 1.00 87.50 97 THR A C 1
ATOM 728 O O . THR A 1 97 ? -4.493 -15.867 5.578 1.00 87.50 97 THR A O 1
ATOM 731 N N . HIS A 1 98 ? -5.291 -14.856 7.419 1.00 83.69 98 HIS A N 1
ATOM 732 C CA . HIS A 1 98 ? -5.384 -16.098 8.183 1.00 83.69 98 HIS A CA 1
ATOM 733 C C . HIS A 1 98 ? -6.569 -16.893 7.624 1.00 83.69 98 HIS A C 1
ATOM 735 O O . HIS A 1 98 ? -7.590 -16.287 7.277 1.00 83.69 98 HIS A O 1
ATOM 741 N N . GLU A 1 99 ? -6.415 -18.208 7.484 1.00 76.25 99 GLU A N 1
ATOM 742 C CA . GLU A 1 99 ? -7.541 -19.099 7.196 1.00 76.25 99 GLU A CA 1
ATOM 743 C C . GLU A 1 99 ? -8.563 -18.933 8.331 1.00 76.25 99 GLU A C 1
ATOM 745 O O . GLU A 1 99 ? -8.188 -18.915 9.507 1.00 76.25 99 GLU A O 1
ATOM 750 N N . THR A 1 100 ? -9.821 -18.679 7.974 1.00 59.22 100 THR A N 1
ATOM 751 C CA . THR A 1 100 ? -10.935 -18.537 8.926 1.00 59.22 100 THR A CA 1
ATOM 752 C C . THR A 1 100 ? -11.444 -19.876 9.405 1.00 59.22 100 THR A C 1
ATOM 754 O O . THR A 1 100 ? -11.620 -20.752 8.530 1.00 59.22 100 THR A O 1
#

InterPro domains:
  IPR044059 Cns1/TTC4, wheel dom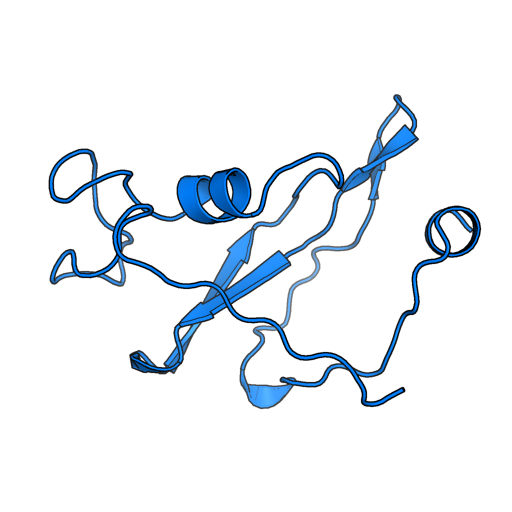ain [PF18972] (29-99)

pLDDT: mean 90.01, std 6.45, range [59.22, 96.69]

Nearest PDB structures (foldseek):
  6hfo-assembly1_A  TM=8.182E-01  e=4.335E-03  Homo sapiens
  6hft-assembly1_A  TM=6.717E-01  e=8.390E-02  Saccharomyces cerevisiae
  6hfm-assembly1_A  TM=6.479E-01  e=1.150E-01  Saccharomyces cerevisiae
  7l5m-assembly1_A  TM=5.210E-01  e=4.453E+00  Escherichia coli
  6ske-assembly2_C  TM=4.788E-01  e=9.488E+00  Gallus gallus

Foldseek 3Di:
DLCVVVVHDDDDDPPVVQDDDDPQDWDADPVRWIWDWDWDGDVVLSHIDIDSTDTPPDDPLNVLVVQAAQDQPNDDGHPSPPVSCDHSVRDDDDDDDPDD

Sequence (100 aa):
RACAERGLRIGKPLMKDMVRTSDAVPSVDEDGTMHWPVTLLFPARGISEMVQSCAESASVRDLVAAMLPATRGSGPPAPWDTEGAYTVDNVSVFYRTHET

Radius of gyration: 15.04 Å; Cα contacts (8 Å, |Δi|>4): 112; chains: 1; bounding box: 32×34×39 Å

Secondary structure (DSSP, 8-state):
-HHHHTT------S-GGGSPP-----EE-TT--EEEEEEEEEGGGTEEEEEEEEETT--HHHHHHTTS-SSTTSSPPPTT-TT----GGG----------

Organism: Cafeteria roenbergensis (NCBI:txid33653)

Solvent-accessible surface area (backbone atoms only — not comparable to full-atom values): 6651 Å² total; per-residue (Å²): 109,73,53,60,80,69,70,56,83,88,74,80,82,89,54,66,93,61,54,79,89,69,91,64,60,70,47,64,51,96,89,65,51,44,28,36,49,44,76,49,73,42,73,95,76,74,45,58,50,72,47,63,68,38,52,74,85,58,50,74,64,56,62,43,51,76,64,27,21,61,44,83,82,72,48,75,53,42,92,86,39,84,82,50,76,66,21,51,82,70,60,85,90,83,86,85,76,80,87,128